Protein AF-A0A96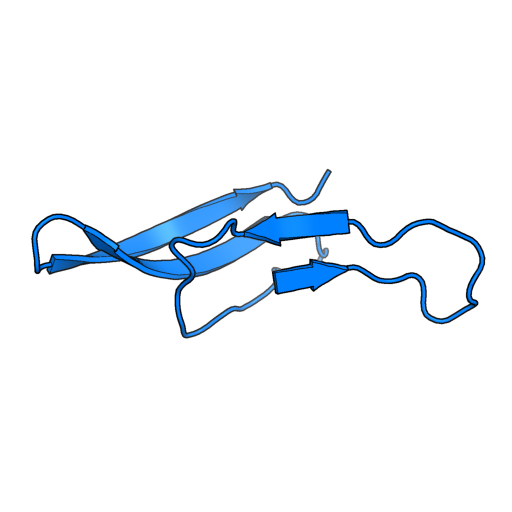7PPH8-F1 (afdb_monomer_lite)

Secondary structure (DSSP, 8-state):
-EE--TTS-SPPEE-S-TT--EEEEE-TTSSEEEEEEEETTEEEEEEEE--

Radius of gyration: 12.29 Å; chains: 1; bounding box: 29×24×32 Å

Sequence (51 aa):
WWRVPSDGSGEPYRFIGDEGGSSFRFSPDGERLTFTRAVDGKAQLFVMRTD

Structure (mmCIF, N/CA/C/O backbone):
data_AF-A0A967PPH8-F1
#
_entry.id   AF-A0A967PPH8-F1
#
loop_
_atom_site.group_PDB
_atom_site.id
_atom_site.type_symbol
_atom_site.label_atom_id
_atom_site.label_alt_id
_atom_site.label_comp_id
_atom_site.label_asym_id
_atom_site.label_entity_id
_atom_site.label_seq_id
_atom_site.pdbx_PDB_ins_code
_atom_site.Cartn_x
_atom_site.Cartn_y
_atom_site.Cartn_z
_atom_site.occupancy
_atom_site.B_iso_or_equiv
_atom_site.auth_seq_id
_atom_site.auth_comp_id
_atom_site.auth_asym_id
_atom_site.auth_atom_id
_atom_site.pdbx_PDB_model_num
ATOM 1 N N . TRP A 1 1 ? 0.897 3.884 -2.173 1.00 77.81 1 TRP A N 1
ATOM 2 C CA . TRP A 1 1 ? 1.795 2.757 -2.500 1.00 77.81 1 TRP A CA 1
ATOM 3 C C . TRP A 1 1 ? 1.886 2.621 -3.992 1.00 77.81 1 TRP A C 1
ATOM 5 O O . TRP A 1 1 ? 0.859 2.740 -4.653 1.00 77.81 1 TRP A O 1
ATOM 15 N N . TRP A 1 2 ? 3.105 2.436 -4.490 1.00 84.69 2 TRP A N 1
ATOM 16 C CA . TRP A 1 2 ? 3.424 2.457 -5.912 1.00 84.69 2 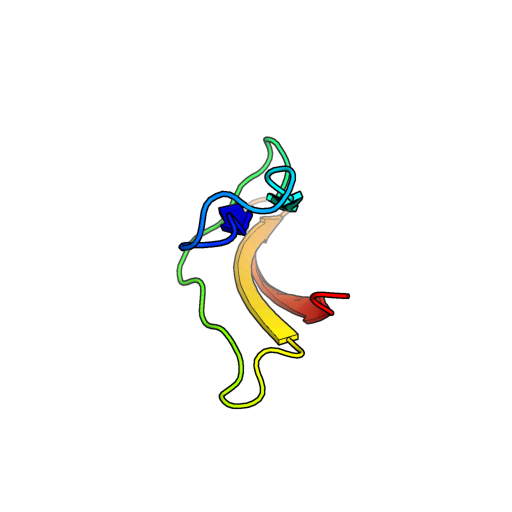TRP A CA 1
ATOM 17 C C . TRP A 1 2 ? 4.121 1.157 -6.313 1.00 84.69 2 TRP A C 1
ATOM 19 O O . TRP A 1 2 ? 4.926 0.639 -5.540 1.00 84.69 2 TRP A O 1
ATOM 29 N N . ARG A 1 3 ? 3.833 0.659 -7.517 1.00 84.94 3 ARG A N 1
ATOM 30 C CA . ARG A 1 3 ? 4.682 -0.292 -8.244 1.00 84.94 3 ARG A CA 1
ATOM 31 C C . ARG A 1 3 ? 5.405 0.477 -9.329 1.00 84.94 3 ARG A C 1
ATOM 33 O O . ARG A 1 3 ? 4.761 1.157 -10.120 1.00 84.94 3 ARG A O 1
ATOM 40 N N . VAL A 1 4 ? 6.720 0.345 -9.370 1.00 88.75 4 VAL A N 1
ATOM 41 C CA . VAL A 1 4 ? 7.551 0.906 -10.434 1.00 88.75 4 VAL A CA 1
ATOM 42 C C . VAL A 1 4 ? 8.394 -0.238 -10.988 1.00 88.75 4 VAL A C 1
ATOM 44 O O . VAL A 1 4 ? 9.022 -0.934 -10.184 1.00 88.75 4 VAL A O 1
ATOM 47 N N . PRO A 1 5 ? 8.398 -0.475 -12.310 1.00 88.12 5 PRO A N 1
ATOM 48 C CA . PRO A 1 5 ? 9.323 -1.422 -12.919 1.00 88.12 5 PRO A CA 1
ATOM 49 C C . PRO A 1 5 ? 10.764 -1.034 -12.581 1.00 88.12 5 PRO A C 1
ATOM 51 O O . PRO A 1 5 ? 11.181 0.102 -12.807 1.00 88.12 5 PRO A O 1
ATOM 54 N N . SER A 1 6 ? 11.531 -1.962 -12.009 1.00 88.75 6 SER A N 1
ATOM 55 C CA . SER A 1 6 ? 12.916 -1.696 -11.594 1.00 88.75 6 SER A CA 1
ATOM 56 C C . SER A 1 6 ? 13.870 -1.495 -12.772 1.00 88.75 6 SER A C 1
ATOM 58 O O . SER A 1 6 ? 14.947 -0.937 -12.599 1.00 88.75 6 SER A O 1
ATOM 60 N N . ASP A 1 7 ? 13.480 -1.961 -13.957 1.00 91.31 7 ASP A N 1
ATOM 61 C CA . ASP A 1 7 ? 14.204 -1.803 -15.219 1.00 91.31 7 ASP A CA 1
ATOM 62 C C . ASP A 1 7 ? 13.857 -0.497 -15.958 1.00 91.31 7 ASP A C 1
ATOM 64 O O . ASP A 1 7 ? 14.408 -0.228 -17.022 1.00 91.31 7 ASP A O 1
ATOM 68 N N . GLY A 1 8 ? 12.947 0.316 -15.408 1.00 88.12 8 GLY A N 1
ATOM 69 C CA . GLY A 1 8 ? 12.508 1.573 -16.015 1.00 88.12 8 GLY A CA 1
ATOM 70 C C . GLY A 1 8 ? 11.654 1.408 -17.276 1.00 88.12 8 GLY A C 1
ATOM 71 O O . GLY A 1 8 ? 11.415 2.393 -17.968 1.00 88.12 8 GLY A O 1
ATOM 72 N N . SER A 1 9 ? 11.186 0.196 -17.584 1.00 91.19 9 SER A N 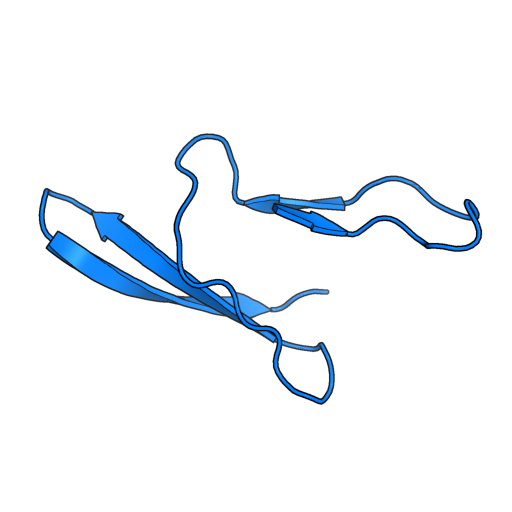1
ATOM 73 C CA . SER A 1 9 ? 10.467 -0.108 -18.830 1.00 91.19 9 SER A CA 1
ATOM 74 C C . SER A 1 9 ? 9.021 0.396 -18.882 1.00 91.19 9 SER A C 1
ATOM 76 O O . SER A 1 9 ? 8.405 0.352 -19.947 1.00 91.19 9 SER A O 1
ATOM 78 N N . GLY A 1 10 ? 8.456 0.870 -17.768 1.00 85.44 10 GLY A N 1
ATOM 79 C CA . GLY A 1 10 ? 7.030 1.182 -17.703 1.00 85.44 10 GLY A CA 1
ATOM 80 C C . GLY A 1 10 ? 6.635 2.231 -16.675 1.00 85.44 10 GLY A C 1
ATOM 81 O O . GLY A 1 10 ? 7.423 2.665 -15.831 1.00 85.44 10 GLY A O 1
ATOM 82 N N . GLU A 1 11 ? 5.373 2.636 -16.773 1.00 90.00 11 GLU A N 1
ATOM 83 C CA . GLU A 1 11 ? 4.791 3.693 -15.957 1.00 90.00 11 GLU A CA 1
ATOM 84 C C . GLU A 1 11 ? 4.561 3.234 -14.505 1.00 90.00 11 GLU A C 1
ATOM 86 O O . GLU A 1 11 ? 4.152 2.093 -14.257 1.00 90.00 11 GLU A O 1
ATOM 91 N N . PRO A 1 12 ? 4.790 4.116 -13.515 1.00 88.81 12 PRO A N 1
ATOM 92 C CA . PRO A 1 12 ? 4.416 3.861 -12.133 1.00 88.81 12 PRO A CA 1
ATOM 93 C C . PRO A 1 12 ? 2.915 3.591 -11.987 1.00 88.81 12 PRO A C 1
ATOM 95 O O . PRO A 1 12 ? 2.083 4.397 -12.396 1.00 88.81 12 PRO A O 1
ATOM 98 N N . TYR A 1 13 ? 2.563 2.507 -11.304 1.00 87.00 13 TYR A N 1
ATOM 99 C CA . TYR A 1 13 ? 1.181 2.191 -10.954 1.00 87.00 13 TYR A CA 1
ATOM 100 C C . TYR A 1 13 ? 0.902 2.521 -9.486 1.00 87.00 13 TYR A C 1
ATOM 102 O O . TYR A 1 13 ? 1.628 2.073 -8.593 1.00 87.00 13 TYR A O 1
ATOM 110 N N . ARG A 1 14 ? -0.170 3.274 -9.210 1.00 88.19 14 ARG A N 1
ATOM 111 C CA . ARG A 1 14 ? -0.592 3.636 -7.848 1.00 88.19 14 ARG A CA 1
ATOM 112 C C . ARG A 1 14 ? -1.687 2.688 -7.345 1.00 88.19 14 ARG A C 1
ATOM 114 O O . ARG A 1 14 ? -2.828 2.805 -7.765 1.00 88.19 14 ARG A O 1
ATOM 121 N N . PHE A 1 15 ? -1.371 1.827 -6.373 1.00 84.50 15 PHE A N 1
ATOM 122 C CA . PHE A 1 15 ? -2.361 0.935 -5.737 1.00 84.50 15 PHE A CA 1
ATOM 123 C C . PHE A 1 15 ? -3.270 1.649 -4.736 1.00 84.50 15 PHE A C 1
ATOM 125 O O . PHE A 1 15 ? -4.446 1.336 -4.610 1.00 84.50 15 PHE A O 1
ATOM 132 N N . ILE A 1 16 ? -2.698 2.572 -3.962 1.00 86.81 16 ILE A N 1
ATOM 133 C CA . ILE A 1 16 ? -3.374 3.193 -2.817 1.00 86.81 16 ILE A CA 1
ATOM 134 C C . ILE A 1 16 ? -3.378 4.700 -3.030 1.00 86.81 16 ILE A C 1
ATOM 136 O O . ILE A 1 16 ? -2.303 5.307 -3.163 1.00 86.81 16 ILE A O 1
ATOM 140 N N . GLY A 1 17 ? -4.588 5.262 -3.058 1.00 85.62 17 GLY A N 1
ATOM 141 C CA . GLY A 1 17 ? -4.878 6.689 -3.174 1.00 85.62 17 GLY A CA 1
ATOM 142 C C . GLY A 1 17 ? -4.442 7.501 -1.954 1.00 85.62 17 GLY A C 1
ATOM 143 O O . GLY A 1 17 ? -3.606 7.069 -1.158 1.00 85.62 17 GLY A O 1
ATOM 144 N N . ASP A 1 18 ? -4.970 8.715 -1.830 1.00 86.62 18 ASP A N 1
ATOM 145 C CA . ASP A 1 18 ? -4.533 9.674 -0.802 1.00 86.62 18 ASP A CA 1
ATOM 146 C C . ASP A 1 18 ? -4.926 9.248 0.615 1.00 86.62 18 ASP A C 1
ATOM 148 O O . ASP A 1 18 ? -4.261 9.604 1.581 1.00 86.62 18 ASP A O 1
ATOM 152 N N . GLU A 1 19 ? -5.946 8.400 0.738 1.00 86.69 19 GLU A N 1
ATOM 153 C CA . GLU A 1 19 ? -6.395 7.870 2.025 1.00 86.69 19 GLU A CA 1
ATOM 154 C C . GLU A 1 19 ? -5.380 6.917 2.685 1.00 86.69 19 GLU A C 1
ATOM 156 O O . GLU A 1 19 ? -5.455 6.665 3.887 1.00 86.69 19 GLU A O 1
ATOM 161 N N . GLY A 1 20 ? -4.409 6.405 1.921 1.00 89.69 20 GLY A N 1
ATOM 162 C CA . GLY A 1 20 ? -3.250 5.709 2.471 1.00 89.69 20 GLY A CA 1
ATOM 163 C C . GLY A 1 20 ? -3.562 4.414 3.235 1.00 89.69 20 GLY A C 1
ATOM 164 O O . GLY A 1 20 ? -4.535 3.710 2.975 1.00 89.69 20 GLY A O 1
ATOM 165 N N . GLY A 1 21 ? -2.657 4.063 4.149 1.00 92.50 21 GLY A N 1
ATOM 166 C CA . GLY A 1 21 ? -2.713 2.871 4.997 1.00 92.50 21 GLY A CA 1
ATOM 167 C C . GLY A 1 21 ? -1.358 2.595 5.655 1.00 92.50 21 GLY A C 1
ATOM 168 O O . GLY A 1 21 ? -0.423 3.386 5.515 1.00 92.50 21 GLY A O 1
ATOM 169 N N . SER A 1 22 ? -1.233 1.460 6.339 1.00 93.75 22 SER A N 1
ATOM 170 C CA . SER A 1 22 ? -0.000 0.961 6.964 1.00 93.75 22 SER A CA 1
ATOM 171 C C . SER A 1 22 ? 0.135 -0.564 6.822 1.00 93.75 22 SER A C 1
ATOM 173 O O . SER A 1 22 ? -0.765 -1.237 6.324 1.00 93.75 22 SER A O 1
ATOM 175 N N . SER A 1 23 ? 1.277 -1.121 7.246 1.00 95.50 23 SER A N 1
ATOM 176 C CA . SER A 1 23 ? 1.518 -2.576 7.307 1.00 95.50 23 SER A CA 1
ATOM 177 C C . SER A 1 23 ? 1.306 -3.325 5.984 1.00 95.50 23 SER A C 1
ATOM 179 O O . SER A 1 23 ? 0.704 -4.395 5.941 1.00 95.50 23 SER A O 1
ATOM 181 N N . PHE A 1 24 ? 1.824 -2.756 4.899 1.00 94.12 24 PHE A N 1
ATOM 182 C CA . PHE A 1 24 ? 1.693 -3.306 3.554 1.00 94.12 24 PHE A CA 1
ATOM 183 C C . PHE A 1 24 ? 2.487 -4.596 3.394 1.00 94.12 24 PHE A C 1
ATOM 185 O O .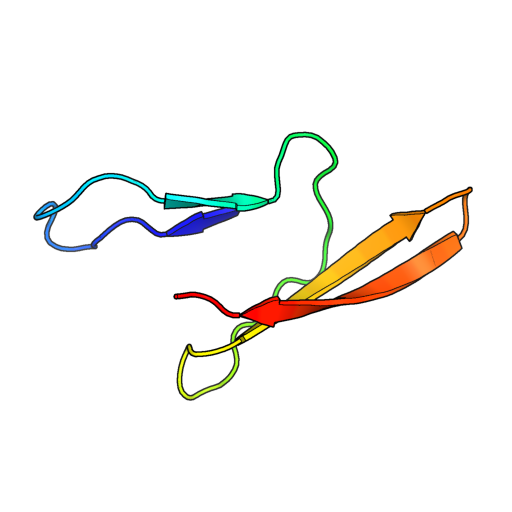 PHE A 1 24 ? 3.662 -4.663 3.763 1.00 94.12 24 PHE A O 1
ATOM 192 N N . ARG A 1 25 ? 1.852 -5.621 2.824 1.00 95.62 25 ARG A N 1
ATOM 193 C CA . ARG A 1 25 ? 2.476 -6.915 2.530 1.00 95.62 25 ARG A CA 1
ATOM 194 C C . ARG A 1 25 ? 1.932 -7.464 1.220 1.00 95.62 25 ARG A C 1
ATOM 196 O O . ARG A 1 25 ? 0.723 -7.628 1.082 1.00 95.62 25 ARG A O 1
ATOM 203 N N . PHE A 1 26 ? 2.825 -7.758 0.284 1.00 93.44 26 PHE A N 1
ATOM 204 C CA . PHE A 1 26 ? 2.471 -8.532 -0.901 1.00 93.44 26 PHE A CA 1
ATOM 205 C C . PHE A 1 26 ? 2.356 -10.014 -0.546 1.00 93.44 26 PHE A C 1
ATOM 207 O O . PHE A 1 26 ? 3.082 -10.508 0.326 1.00 93.44 26 PHE A O 1
ATOM 214 N N . SER A 1 27 ? 1.454 -10.720 -1.223 1.00 95.62 27 SER A N 1
ATOM 215 C CA . SER A 1 27 ? 1.498 -12.179 -1.272 1.00 95.62 27 SER A CA 1
ATOM 216 C C . SER A 1 27 ? 2.790 -12.644 -1.965 1.00 95.62 27 SER A C 1
ATOM 218 O O . SER A 1 27 ? 3.352 -11.898 -2.769 1.00 95.62 27 SER A O 1
ATOM 220 N N . PRO A 1 28 ? 3.292 -13.859 -1.673 1.00 96.31 28 PRO A N 1
ATOM 221 C CA . PRO A 1 28 ? 4.526 -14.365 -2.283 1.00 96.31 28 PRO A CA 1
ATOM 222 C C . PRO A 1 28 ? 4.488 -14.450 -3.816 1.00 96.31 28 PRO A C 1
ATOM 224 O O . PRO A 1 28 ? 5.514 -14.264 -4.459 1.00 96.31 28 PRO A O 1
ATOM 227 N N . ASP A 1 29 ? 3.310 -14.710 -4.388 1.00 95.69 29 ASP A N 1
ATOM 228 C CA . ASP A 1 29 ? 3.052 -14.715 -5.836 1.00 95.69 29 ASP A CA 1
ATOM 229 C C . ASP A 1 29 ? 2.877 -13.306 -6.434 1.00 95.69 29 ASP A C 1
ATOM 231 O O . ASP A 1 29 ? 2.826 -13.146 -7.649 1.00 95.69 29 ASP A O 1
ATOM 235 N N . GLY A 1 30 ? 2.797 -12.273 -5.593 1.00 92.25 30 GLY A N 1
ATOM 236 C CA . GLY A 1 30 ? 2.614 -10.888 -6.001 1.00 92.25 30 GLY A CA 1
ATOM 237 C C . GLY A 1 30 ? 1.197 -10.516 -6.438 1.00 92.25 30 GLY A C 1
ATOM 238 O O . GLY A 1 30 ? 0.981 -9.337 -6.706 1.00 92.25 30 GLY A O 1
ATOM 239 N N . GLU A 1 31 ? 0.230 -11.441 -6.473 1.00 94.81 31 GLU A N 1
ATOM 240 C CA . GLU A 1 31 ? -1.135 -11.196 -6.981 1.00 94.81 31 GLU A CA 1
ATOM 241 C C . GLU A 1 31 ? -2.010 -10.369 -6.031 1.00 94.81 31 GLU A C 1
ATOM 243 O O . GLU A 1 31 ? -3.053 -9.837 -6.424 1.00 94.81 31 GLU A O 1
ATOM 248 N N . ARG A 1 32 ? -1.626 -10.282 -4.753 1.00 95.38 32 ARG A N 1
ATOM 249 C CA . ARG A 1 32 ? -2.402 -9.603 -3.714 1.00 95.38 32 ARG A CA 1
ATOM 250 C C . ARG A 1 32 ? -1.538 -8.686 -2.870 1.00 95.38 32 ARG A C 1
ATOM 252 O O . ARG A 1 32 ? -0.368 -8.955 -2.604 1.00 95.38 32 ARG A O 1
ATOM 259 N N . LEU A 1 33 ? -2.165 -7.626 -2.376 1.00 94.06 33 LEU A N 1
ATOM 260 C CA . LEU A 1 33 ? -1.601 -6.693 -1.410 1.00 94.06 33 LEU A CA 1
ATOM 261 C C . LEU A 1 33 ? -2.543 -6.582 -0.210 1.00 94.06 33 LEU A C 1
ATOM 263 O O . LEU A 1 33 ? -3.720 -6.254 -0.368 1.00 94.06 33 LEU A O 1
ATOM 267 N N . THR A 1 34 ? -2.023 -6.833 0.991 1.00 96.94 34 THR A N 1
ATOM 268 C CA . THR A 1 34 ? -2.735 -6.569 2.247 1.00 96.94 34 THR A CA 1
ATOM 269 C C . THR A 1 34 ? -2.230 -5.293 2.896 1.00 96.94 34 THR A C 1
ATOM 271 O O . THR A 1 34 ? -1.025 -5.035 2.858 1.00 96.94 34 THR A O 1
ATOM 274 N N . PHE A 1 35 ? -3.115 -4.536 3.538 1.00 95.94 35 PHE A N 1
ATOM 275 C CA . PHE A 1 35 ? -2.757 -3.346 4.310 1.00 95.94 35 PHE A CA 1
ATOM 276 C C . PHE A 1 35 ? -3.788 -3.055 5.399 1.00 95.94 35 PHE A C 1
ATOM 278 O O . PHE A 1 35 ? -4.944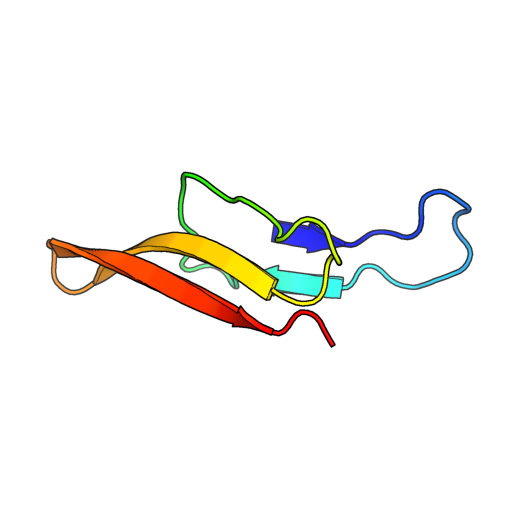 -3.469 5.307 1.00 95.94 35 PHE A O 1
ATOM 285 N N . THR A 1 36 ? -3.377 -2.313 6.421 1.00 97.44 36 THR A N 1
ATOM 286 C CA . THR A 1 36 ? -4.263 -1.828 7.479 1.00 97.44 36 THR A CA 1
ATOM 287 C C . THR A 1 36 ? -4.634 -0.379 7.214 1.00 97.44 36 THR A C 1
ATOM 289 O O . THR A 1 36 ? -3.783 0.431 6.846 1.00 97.44 36 THR A O 1
ATOM 292 N N . ARG A 1 37 ? -5.895 -0.016 7.434 1.00 94.88 37 ARG A N 1
ATOM 293 C CA . ARG A 1 37 ? -6.351 1.371 7.326 1.00 94.88 37 ARG A CA 1
ATOM 294 C C . ARG A 1 37 ? -7.457 1.667 8.331 1.00 94.88 37 ARG A C 1
ATOM 296 O O . ARG A 1 37 ? -8.266 0.795 8.635 1.00 94.88 37 ARG A O 1
ATOM 303 N N . ALA A 1 38 ? -7.481 2.900 8.834 1.00 95.56 38 ALA A N 1
ATOM 304 C CA . ALA A 1 38 ? -8.591 3.393 9.633 1.00 95.56 38 ALA A CA 1
ATOM 305 C C . ALA A 1 38 ? -9.771 3.786 8.730 1.00 95.56 38 ALA A C 1
ATOM 307 O O . ALA A 1 38 ? -9.617 4.612 7.828 1.00 95.56 38 ALA A O 1
ATOM 308 N N . VAL A 1 39 ? -10.939 3.207 8.991 1.00 94.62 39 VAL A N 1
ATOM 309 C CA . VAL A 1 39 ? -12.227 3.628 8.430 1.00 94.62 39 VAL A CA 1
ATOM 310 C C . VAL A 1 39 ? -13.147 3.903 9.609 1.00 94.62 39 VAL A C 1
ATOM 312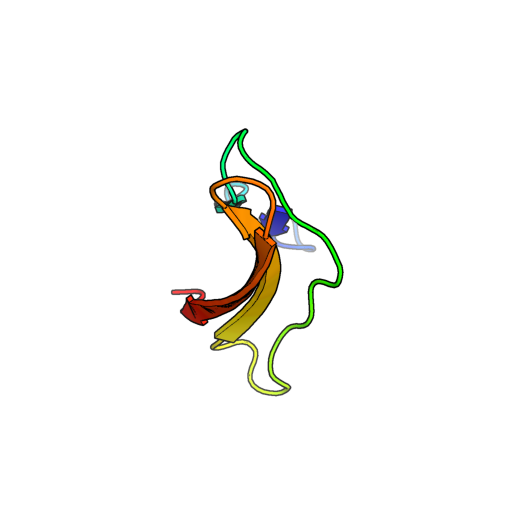 O O . VAL A 1 39 ? -13.228 3.091 10.529 1.00 94.62 39 VAL A O 1
ATOM 315 N N . ASP A 1 40 ? -13.733 5.099 9.642 1.00 94.81 40 ASP A N 1
ATOM 316 C CA . ASP A 1 40 ? -14.578 5.575 10.746 1.00 94.81 40 ASP A CA 1
ATOM 317 C C . ASP A 1 40 ? -13.938 5.378 12.134 1.00 94.81 40 ASP A C 1
ATOM 319 O O . ASP A 1 40 ? -14.551 4.903 13.091 1.00 94.81 40 ASP A O 1
ATOM 323 N N . GLY A 1 41 ? -12.644 5.709 12.229 1.00 94.88 41 GLY A N 1
ATOM 324 C CA . GLY A 1 41 ? -11.859 5.621 13.464 1.00 94.88 41 GLY A CA 1
ATOM 325 C C . GLY A 1 41 ? -11.437 4.205 13.872 1.00 94.88 41 GLY A C 1
ATOM 326 O O . GLY A 1 41 ? -10.794 4.044 14.908 1.00 94.88 41 GLY A O 1
ATOM 327 N N . LYS A 1 42 ? -11.752 3.175 13.079 1.00 97.19 42 LYS A N 1
ATOM 328 C CA . LYS A 1 42 ? -11.430 1.774 13.384 1.00 97.19 42 LYS A CA 1
ATOM 329 C C . LYS A 1 42 ? -10.415 1.208 12.405 1.00 97.19 42 LYS A C 1
ATOM 331 O O . LYS A 1 42 ? -10.578 1.324 11.195 1.00 97.19 42 LYS A O 1
ATOM 336 N N . ALA A 1 43 ? -9.376 0.565 12.933 1.00 96.19 43 ALA A N 1
ATOM 337 C CA . ALA A 1 43 ? -8.396 -0.142 12.118 1.00 96.19 43 ALA A CA 1
ATOM 338 C C . ALA A 1 43 ? -9.022 -1.396 11.491 1.00 96.19 43 ALA A C 1
ATOM 340 O O . ALA A 1 43 ? -9.595 -2.231 12.189 1.00 96.19 43 ALA A O 1
ATOM 341 N N . GLN A 1 44 ? -8.879 -1.533 10.177 1.00 97.12 44 GLN A N 1
ATOM 342 C CA . GLN A 1 44 ? -9.389 -2.652 9.394 1.00 97.12 44 GLN A CA 1
ATOM 343 C C . GLN A 1 44 ? -8.285 -3.218 8.503 1.00 97.12 44 GLN A C 1
ATOM 345 O O . GLN A 1 44 ? -7.440 -2.467 8.010 1.00 97.12 44 GLN A O 1
ATOM 350 N N . LEU A 1 45 ? -8.316 -4.534 8.283 1.00 97.38 45 LEU A N 1
ATOM 351 C CA . LEU A 1 45 ? -7.460 -5.220 7.319 1.00 97.38 45 LEU A CA 1
ATOM 352 C C . LEU A 1 45 ? -8.144 -5.236 5.951 1.00 97.38 45 LEU A C 1
ATOM 354 O O . LEU A 1 45 ? -9.283 -5.681 5.826 1.00 97.38 45 LEU A O 1
ATOM 358 N N . PHE A 1 46 ? -7.423 -4.794 4.931 1.00 96.31 46 PHE A N 1
ATOM 359 C CA . PHE A 1 46 ? -7.852 -4.809 3.541 1.00 96.31 46 PHE A CA 1
ATOM 360 C C . PHE A 1 46 ? -6.998 -5.775 2.730 1.00 96.31 46 PHE A C 1
ATOM 362 O O . PHE A 1 46 ? -5.816 -5.974 3.018 1.00 96.31 46 PHE A O 1
ATOM 369 N N . VAL A 1 47 ? -7.606 -6.342 1.689 1.00 96.00 47 VAL A N 1
ATOM 370 C CA . VAL A 1 47 ? -6.943 -7.165 0.676 1.00 96.00 47 VAL A CA 1
ATOM 371 C C . VAL A 1 47 ? -7.385 -6.655 -0.689 1.00 96.00 47 VAL A C 1
ATOM 373 O O . VAL A 1 47 ? -8.580 -6.479 -0.917 1.00 96.00 47 VAL A O 1
ATOM 376 N N . MET A 1 48 ? -6.438 -6.436 -1.596 1.00 93.56 48 MET A N 1
ATOM 377 C CA . MET A 1 48 ? -6.722 -6.080 -2.987 1.00 93.56 48 MET A CA 1
ATOM 378 C C . MET A 1 48 ? -5.868 -6.900 -3.952 1.00 93.56 48 MET A C 1
ATOM 380 O O . MET A 1 48 ? -4.808 -7.396 -3.561 1.00 93.56 48 MET A O 1
ATOM 384 N N . ARG A 1 49 ? -6.329 -7.032 -5.201 1.00 92.81 49 ARG A N 1
ATOM 385 C CA . ARG A 1 49 ? -5.521 -7.586 -6.294 1.00 92.81 49 ARG A CA 1
ATOM 386 C C . ARG A 1 49 ? -4.547 -6.540 -6.843 1.00 92.81 49 ARG A C 1
ATOM 388 O O . ARG A 1 49 ? -4.751 -5.344 -6.634 1.00 92.81 49 ARG A O 1
ATOM 395 N N . THR A 1 50 ? -3.480 -6.999 -7.488 1.00 88.88 50 THR A N 1
ATOM 396 C CA . THR A 1 50 ? -2.377 -6.158 -7.984 1.00 88.88 50 THR A CA 1
ATOM 397 C C . THR A 1 50 ? -2.293 -6.068 -9.513 1.00 88.88 50 THR A C 1
ATOM 399 O O . THR A 1 50 ? -1.321 -5.502 -10.034 1.00 88.88 50 THR A O 1
ATOM 402 N N . ASP A 1 51 ? -3.273 -6.629 -10.219 1.00 81.12 51 ASP A N 1
ATOM 403 C CA . ASP A 1 51 ? -3.409 -6.581 -11.675 1.00 81.12 51 ASP A CA 1
ATOM 404 C C . ASP A 1 51 ? -4.131 -5.324 -12.174 1.00 81.12 51 ASP A C 1
ATOM 406 O O . ASP A 1 51 ? -5.075 -4.850 -11.502 1.00 81.12 51 ASP A O 1
#

pLDDT: mean 91.64, std 4.68, range [77.81, 97.44]

Foldseek 3Di:
DWDAPPVNPDDIDDPDPPQDFADWDADPVRQKIWTWHDDPNDIDIDMDGDD